Protein AF-A0A3D0XW89-F1 (afdb_monomer)

Foldseek 3Di:
DDDDDPDDDPPPPPPPPPPPPQLFAKEWEAEQNRIDIDTDRDDPDPVVVCVRSVHDDDPQKDWDWDADPSGHIYIYIYHDDDDDDDCPDPDD

Solvent-accessible surface area (backbone atoms only — not comparable to full-atom values): 6194 Å² total; per-residue (Å²): 142,79,86,83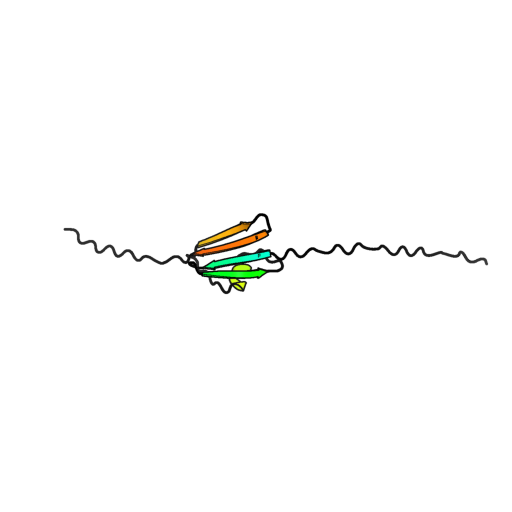,82,80,81,79,82,80,77,80,75,80,71,77,78,72,76,77,78,73,63,70,32,44,33,39,40,28,48,78,84,50,74,45,80,42,86,35,66,78,74,83,49,64,69,58,51,33,54,74,69,69,53,87,82,58,99,66,41,47,77,46,75,50,68,48,98,85,52,36,34,40,38,40,36,42,75,62,78,89,81,83,84,76,81,79,77,78,79,128

pLDDT: mean 70.3, std 13.57, range [45.12, 87.81]

Mean predicted aligned error: 15.05 Å

Nearest PDB structures (foldseek):
  4hvb-assembly1_A  TM=5.456E-01  e=1.872E-01  Homo sapiens
  4fa6-assembly1_A  TM=5.655E-01  e=2.801E-01  Homo sapiens
  1j8c-assembly1_A  TM=4.254E-01  e=2.943E+00  Homo sapiens
  7ub5-assembly1_A  TM=3.016E-01  e=2.943E+00  Severe acute respiratory syndrome coronavirus 2

Radius of gyration: 28.71 Å; Cα contacts (8 Å, |Δi|>4): 110; chains: 1; bounding box: 97×35×77 Å

Structure (mmCIF, N/CA/C/O backbone):
data_AF-A0A3D0XW89-F1
#
_entry.id   AF-A0A3D0XW89-F1
#
loop_
_atom_site.group_PDB
_atom_site.id
_atom_site.type_symbol
_atom_site.label_atom_id
_atom_site.label_alt_id
_atom_site.label_comp_id
_atom_site.label_asym_id
_atom_site.label_entity_id
_atom_site.label_seq_id
_atom_site.pdbx_PDB_ins_code
_atom_site.Cartn_x
_atom_site.Cartn_y
_atom_site.Cartn_z
_atom_site.occupancy
_atom_site.B_iso_or_equiv
_atom_site.auth_seq_id
_atom_site.auth_comp_id
_atom_site.auth_asym_id
_atom_site.auth_atom_id
_atom_site.pdbx_PDB_model_num
ATOM 1 N N . LYS A 1 1 ? 56.841 -24.297 -46.630 1.00 50.38 1 LYS A N 1
ATOM 2 C CA . LYS A 1 1 ? 56.328 -23.501 -45.488 1.00 50.38 1 LYS A CA 1
ATOM 3 C C . LYS A 1 1 ? 55.508 -22.363 -46.073 1.00 50.38 1 LYS A C 1
ATOM 5 O O . LYS A 1 1 ? 56.101 -21.406 -46.544 1.00 50.38 1 LYS A O 1
ATOM 10 N N . THR A 1 2 ? 54.186 -22.495 -46.096 1.00 49.75 2 THR A N 1
ATOM 11 C CA . THR A 1 2 ? 53.291 -21.450 -46.609 1.00 49.75 2 THR A CA 1
ATOM 12 C C . THR A 1 2 ? 52.140 -21.350 -45.622 1.00 49.75 2 THR A C 1
ATOM 14 O O . THR A 1 2 ? 51.475 -22.347 -45.352 1.00 49.75 2 THR A O 1
ATOM 17 N N . LEU A 1 3 ? 52.031 -20.193 -44.972 1.00 47.41 3 LEU A N 1
ATOM 18 C CA . LEU A 1 3 ? 51.119 -19.937 -43.863 1.00 47.41 3 LEU A CA 1
ATOM 19 C C . LEU A 1 3 ? 49.664 -19.958 -44.341 1.00 47.41 3 LEU A C 1
ATOM 21 O O . LEU A 1 3 ? 49.308 -19.251 -45.280 1.00 47.41 3 LEU A O 1
ATOM 25 N N . ILE A 1 4 ? 48.826 -20.743 -43.664 1.00 52.38 4 ILE A N 1
ATOM 26 C CA . ILE A 1 4 ? 47.370 -20.685 -43.801 1.00 52.38 4 ILE A CA 1
ATOM 27 C C . ILE A 1 4 ? 46.917 -19.414 -43.076 1.00 52.38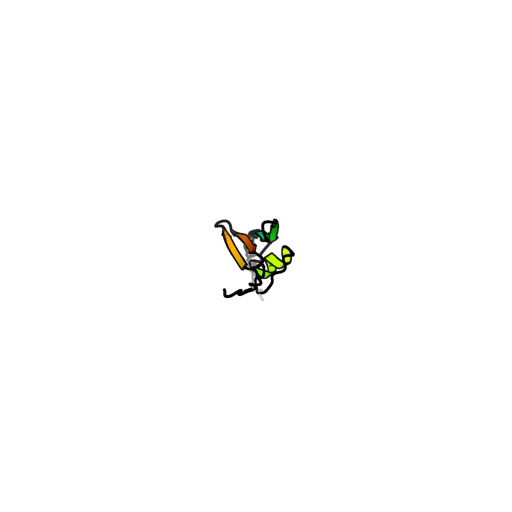 4 ILE A C 1
ATOM 29 O O . ILE A 1 4 ? 47.012 -19.326 -41.853 1.00 52.38 4 ILE A O 1
ATOM 33 N N . VAL A 1 5 ? 46.472 -18.409 -43.830 1.00 54.75 5 VAL A N 1
ATOM 34 C CA . VAL A 1 5 ? 45.851 -17.201 -43.274 1.00 54.75 5 VAL A CA 1
ATOM 35 C C . VAL A 1 5 ? 44.455 -17.577 -42.778 1.00 54.75 5 VAL A C 1
ATOM 37 O O . VAL A 1 5 ? 43.531 -17.773 -43.564 1.00 54.75 5 VAL A O 1
ATOM 40 N N . LEU A 1 6 ? 44.316 -17.704 -41.459 1.00 49.38 6 LEU A N 1
ATOM 41 C CA . LEU A 1 6 ? 43.031 -17.815 -40.775 1.00 49.38 6 LEU A CA 1
ATOM 42 C C . LEU A 1 6 ? 42.446 -16.401 -40.644 1.00 49.38 6 LEU A C 1
ATOM 44 O O . LEU A 1 6 ? 42.772 -15.661 -39.718 1.00 49.38 6 LEU A O 1
ATOM 48 N N . GLY A 1 7 ? 41.626 -15.999 -41.614 1.00 54.00 7 GLY A N 1
ATOM 49 C CA . GLY A 1 7 ? 40.851 -14.763 -41.534 1.00 54.00 7 GLY A CA 1
ATOM 50 C C . GLY A 1 7 ? 39.743 -14.913 -40.493 1.00 54.00 7 GLY A C 1
ATOM 51 O O . GLY A 1 7 ? 38.758 -15.608 -40.729 1.00 54.00 7 GLY A O 1
ATOM 52 N N . THR A 1 8 ? 39.905 -14.293 -39.328 1.00 60.72 8 THR A N 1
ATOM 53 C CA . THR A 1 8 ? 38.879 -14.246 -38.285 1.00 60.72 8 THR A CA 1
ATOM 54 C C . THR A 1 8 ? 37.769 -13.281 -38.696 1.00 60.72 8 THR A C 1
ATOM 56 O O . THR A 1 8 ? 37.962 -12.070 -38.773 1.00 60.72 8 THR A O 1
ATOM 59 N N . VAL A 1 9 ? 36.579 -13.816 -38.969 1.00 58.38 9 VAL A N 1
ATOM 60 C CA . VAL A 1 9 ? 35.383 -13.005 -39.214 1.00 58.38 9 VAL A CA 1
ATOM 61 C C . VAL A 1 9 ? 34.872 -12.501 -37.863 1.00 58.38 9 VAL A C 1
ATOM 63 O O . VAL A 1 9 ? 34.214 -13.230 -37.126 1.00 58.38 9 VAL A O 1
ATOM 66 N N . PHE A 1 10 ? 35.184 -11.253 -37.515 1.00 50.94 10 PHE A N 1
ATOM 67 C CA . PHE A 1 10 ? 34.537 -10.560 -36.400 1.00 50.94 10 PHE A CA 1
ATOM 68 C C . PHE A 1 10 ? 33.182 -10.020 -36.868 1.00 50.94 10 PHE A C 1
ATOM 70 O O . PHE A 1 10 ? 33.066 -8.889 -37.334 1.00 50.94 10 PHE A O 1
ATOM 77 N N . THR A 1 11 ? 32.133 -10.832 -36.752 1.00 52.78 11 THR A N 1
ATOM 78 C CA . THR A 1 11 ? 30.756 -10.331 -36.818 1.00 52.78 11 THR A CA 1
ATOM 79 C C . THR A 1 11 ? 30.448 -9.589 -35.522 1.00 52.78 11 THR A C 1
ATOM 81 O O . THR A 1 11 ? 30.131 -10.207 -34.505 1.00 52.78 11 THR A O 1
ATOM 84 N N . VAL A 1 12 ? 30.543 -8.260 -35.540 1.00 63.53 12 VAL A N 1
ATOM 85 C CA . VAL A 1 12 ? 29.960 -7.418 -34.490 1.00 63.53 12 VAL A CA 1
ATOM 86 C C . VAL A 1 12 ? 28.439 -7.502 -34.604 1.00 63.53 12 VAL A C 1
ATOM 88 O O . VAL A 1 12 ? 27.814 -6.842 -35.430 1.00 63.53 12 VAL A O 1
ATOM 91 N N . GLY A 1 13 ? 27.833 -8.379 -33.805 1.00 51.38 13 GLY A N 1
ATOM 92 C CA . GLY A 1 13 ? 26.388 -8.400 -33.636 1.00 51.38 13 GLY A CA 1
ATOM 93 C C . GLY A 1 13 ? 25.960 -7.089 -32.990 1.00 51.38 13 GLY A C 1
ATOM 94 O O . GLY A 1 13 ? 26.262 -6.849 -31.823 1.00 51.38 13 GLY A O 1
ATOM 95 N N . LEU A 1 14 ? 25.265 -6.235 -33.742 1.00 55.06 14 LEU A N 1
ATOM 96 C CA . LEU A 1 14 ? 24.507 -5.131 -33.166 1.00 55.06 14 LEU A CA 1
ATOM 97 C C . LEU A 1 14 ? 23.342 -5.756 -32.399 1.00 55.06 14 LEU A C 1
ATOM 99 O O . LEU A 1 14 ? 22.251 -5.939 -32.934 1.00 55.06 14 LEU A O 1
ATOM 103 N N . GLY A 1 15 ? 23.606 -6.158 -31.155 1.00 48.34 15 GLY A N 1
ATOM 104 C CA . GLY A 1 15 ? 22.556 -6.496 -30.213 1.00 48.34 15 GLY A CA 1
ATOM 105 C C . GLY A 1 15 ? 21.660 -5.276 -30.119 1.00 48.34 15 GLY A C 1
ATOM 106 O O . GLY A 1 15 ? 22.097 -4.222 -29.661 1.00 48.34 15 GLY A O 1
ATOM 107 N N . THR A 1 16 ? 20.437 -5.389 -30.629 1.00 55.62 16 THR A N 1
ATOM 108 C CA . THR A 1 16 ? 19.427 -4.355 -30.459 1.00 55.62 16 THR A CA 1
ATOM 109 C C . THR A 1 16 ? 19.314 -4.112 -28.965 1.00 55.62 16 THR A C 1
ATOM 111 O O . THR A 1 16 ? 18.836 -4.981 -28.232 1.00 55.62 16 THR A O 1
ATOM 114 N N . ALA A 1 17 ? 19.800 -2.961 -28.503 1.00 50.22 17 ALA A N 1
ATOM 115 C CA . ALA A 1 17 ? 19.485 -2.463 -27.182 1.00 50.22 17 ALA A CA 1
ATOM 116 C C . ALA A 1 17 ? 17.975 -2.223 -27.191 1.00 50.22 17 ALA A C 1
ATOM 118 O O . ALA A 1 17 ? 17.501 -1.175 -27.623 1.00 50.22 17 ALA A O 1
ATOM 119 N N . GLY A 1 18 ? 17.212 -3.256 -26.829 1.00 45.12 18 GLY A N 1
ATOM 120 C CA . GLY A 1 18 ? 15.788 -3.135 -26.605 1.00 45.12 18 GLY A CA 1
ATOM 121 C C . GLY A 1 18 ? 15.637 -2.101 -25.510 1.00 45.12 18 GLY A C 1
ATOM 122 O O . GLY A 1 18 ? 16.023 -2.345 -24.368 1.00 45.12 18 GLY A O 1
ATOM 123 N N . THR A 1 19 ? 15.157 -0.916 -25.868 1.00 49.62 19 THR A N 1
ATOM 124 C CA . THR A 1 19 ? 14.782 0.083 -24.881 1.00 49.62 19 THR A CA 1
ATOM 125 C C . THR A 1 19 ? 13.677 -0.549 -24.058 1.00 49.62 19 THR A C 1
ATOM 127 O O . THR A 1 19 ? 12.554 -0.714 -24.536 1.00 49.62 19 THR A O 1
ATOM 130 N N . VAL A 1 20 ? 14.013 -0.975 -22.841 1.00 47.41 20 VAL A N 1
ATOM 131 C CA . VAL A 1 20 ? 13.018 -1.376 -21.856 1.00 47.41 20 VAL A CA 1
ATOM 132 C C . VAL A 1 20 ? 12.227 -0.109 -21.584 1.00 47.41 20 VAL A C 1
ATOM 134 O O . VAL A 1 20 ? 12.700 0.792 -20.894 1.00 47.41 20 VAL A O 1
ATOM 137 N N . MET A 1 21 ? 11.064 0.012 -22.219 1.00 46.22 21 MET A N 1
ATOM 138 C CA . MET A 1 21 ? 10.133 1.090 -21.938 1.00 46.22 21 MET A CA 1
ATOM 139 C C . MET A 1 21 ? 9.694 0.889 -20.490 1.00 46.22 21 MET A C 1
ATOM 141 O O . MET A 1 21 ? 8.838 0.053 -20.204 1.00 46.22 21 MET A O 1
ATOM 145 N N . ALA A 1 22 ? 10.341 1.591 -19.560 1.00 47.09 22 ALA A N 1
ATOM 146 C CA . ALA A 1 22 ? 9.892 1.655 -18.183 1.00 47.09 22 ALA A CA 1
ATOM 147 C C . ALA A 1 22 ? 8.525 2.344 -18.207 1.00 47.09 22 ALA A C 1
ATOM 149 O O . ALA A 1 22 ? 8.426 3.559 -18.364 1.00 47.09 22 ALA A O 1
ATOM 150 N N . THR A 1 23 ? 7.458 1.551 -18.145 1.00 55.94 23 THR A N 1
ATOM 151 C CA . THR A 1 23 ? 6.112 2.083 -17.968 1.00 55.94 23 THR A CA 1
ATOM 152 C C . THR A 1 23 ? 6.040 2.661 -16.560 1.00 55.94 23 THR A C 1
ATOM 154 O O . THR A 1 23 ? 5.929 1.924 -15.585 1.00 55.94 23 THR A O 1
ATOM 157 N N . THR A 1 24 ? 6.158 3.982 -16.435 1.00 56.25 24 THR A N 1
ATOM 158 C CA . THR A 1 24 ? 5.953 4.666 -15.155 1.00 56.25 24 THR A CA 1
ATOM 159 C C . THR A 1 24 ? 4.492 4.480 -14.754 1.00 56.25 24 THR A C 1
ATOM 161 O O . THR A 1 24 ? 3.605 5.137 -15.299 1.00 56.25 24 THR A O 1
ATOM 164 N N . GLN A 1 25 ? 4.230 3.549 -13.837 1.00 64.38 25 GLN A N 1
ATOM 165 C CA . GLN A 1 25 ? 2.890 3.313 -13.309 1.00 64.38 25 GLN A CA 1
ATOM 166 C C . GLN A 1 25 ? 2.620 4.344 -12.214 1.00 64.38 25 GLN A C 1
ATOM 168 O O . GLN A 1 25 ? 3.289 4.394 -11.180 1.00 64.38 25 GLN A O 1
ATOM 173 N N . ASN A 1 26 ? 1.636 5.209 -12.446 1.00 70.06 26 ASN A N 1
ATOM 174 C CA . ASN A 1 26 ? 1.207 6.163 -11.434 1.00 70.06 26 ASN A CA 1
ATOM 175 C C . ASN A 1 26 ? 0.205 5.480 -10.506 1.00 70.06 26 ASN A C 1
ATOM 177 O O . ASN A 1 26 ? -0.770 4.889 -10.975 1.00 70.06 26 ASN A O 1
ATOM 181 N N . ALA A 1 27 ? 0.431 5.583 -9.197 1.00 74.81 27 ALA A N 1
ATOM 182 C CA . ALA A 1 27 ? -0.491 5.087 -8.189 1.00 74.81 27 ALA A CA 1
ATOM 183 C C . ALA A 1 27 ? -1.186 6.255 -7.475 1.00 74.81 27 ALA A C 1
ATOM 185 O O . ALA A 1 27 ? -0.545 7.215 -7.043 1.00 74.81 27 ALA A O 1
ATOM 186 N N . VAL A 1 28 ? -2.503 6.180 -7.315 1.00 81.31 28 VAL A N 1
ATOM 187 C CA . VAL A 1 28 ? -3.285 7.111 -6.495 1.00 81.31 28 VAL A CA 1
ATOM 188 C C . VAL A 1 28 ? -3.810 6.352 -5.289 1.00 81.31 28 VAL A C 1
ATOM 190 O O . VAL A 1 28 ? -4.574 5.402 -5.428 1.00 81.31 28 VAL A O 1
ATOM 193 N N . VAL A 1 29 ? -3.402 6.770 -4.094 1.00 81.38 29 VAL A N 1
ATOM 194 C CA . VAL A 1 29 ? -3.833 6.169 -2.832 1.00 81.38 29 VAL A CA 1
ATOM 195 C C . VAL A 1 29 ? -4.791 7.115 -2.128 1.00 81.38 29 VAL A C 1
ATOM 197 O O . VAL A 1 29 ? -4.418 8.238 -1.811 1.00 81.38 29 VAL A O 1
ATOM 200 N N . THR A 1 30 ? -6.010 6.672 -1.849 1.00 83.06 30 THR A N 1
ATOM 201 C CA . THR A 1 30 ? -7.007 7.438 -1.093 1.00 83.06 30 THR A CA 1
ATOM 202 C C . THR A 1 30 ? -7.230 6.782 0.258 1.00 83.06 30 THR A C 1
ATOM 204 O O . THR A 1 30 ? -7.662 5.638 0.289 1.00 83.06 30 THR A O 1
ATOM 207 N N . LYS A 1 31 ? -6.967 7.478 1.368 1.00 82.69 31 LYS A N 1
ATOM 208 C CA . LYS A 1 31 ? -7.282 7.005 2.725 1.00 82.69 31 LYS A CA 1
ATOM 209 C C . LYS A 1 31 ? -8.374 7.865 3.343 1.00 82.69 31 LYS A C 1
ATOM 211 O O . LYS A 1 31 ? -8.160 9.060 3.511 1.00 82.69 31 LYS A O 1
ATOM 216 N N . ASP A 1 32 ? -9.514 7.274 3.692 1.00 79.75 32 ASP A N 1
ATOM 217 C CA . ASP A 1 32 ? -10.622 7.966 4.376 1.00 79.75 32 ASP A CA 1
ATOM 218 C C . ASP A 1 32 ? -11.019 9.303 3.702 1.00 79.75 32 ASP A C 1
ATOM 220 O O . ASP A 1 32 ? -11.331 10.293 4.359 1.00 79.75 32 ASP A O 1
ATOM 224 N N . GLY A 1 33 ? -10.964 9.346 2.364 1.00 75.50 33 GLY A N 1
ATOM 225 C CA . GLY A 1 33 ? -11.252 10.537 1.550 1.00 75.50 33 GLY A CA 1
ATOM 226 C C . GLY A 1 33 ? -10.050 11.443 1.242 1.00 75.50 33 GLY A C 1
ATOM 227 O O . GLY A 1 33 ? -10.163 12.321 0.392 1.00 75.50 33 GLY A O 1
ATOM 228 N N . GLN A 1 34 ? -8.886 11.218 1.856 1.00 76.44 34 GLN A N 1
ATOM 229 C CA . GLN A 1 34 ? -7.643 11.946 1.575 1.00 76.44 34 GLN A CA 1
ATOM 230 C C . GLN A 1 34 ? -6.850 11.248 0.464 1.00 76.44 34 GLN A C 1
ATOM 232 O O . GLN A 1 34 ? -6.316 10.157 0.672 1.00 76.44 34 GLN A O 1
ATOM 237 N N . ALA A 1 35 ? -6.759 11.869 -0.713 1.00 83.31 35 ALA A N 1
ATOM 238 C CA . ALA A 1 35 ? -6.026 11.328 -1.857 1.00 83.31 35 ALA A CA 1
ATOM 239 C C . ALA A 1 35 ? -4.556 11.776 -1.873 1.00 83.31 35 ALA A C 1
ATOM 241 O O . ALA A 1 35 ? -4.238 12.952 -1.699 1.00 83.31 35 ALA A O 1
ATOM 242 N N . LYS A 1 36 ? -3.652 10.838 -2.154 1.00 81.69 36 LYS A N 1
ATOM 243 C CA . LYS A 1 36 ? -2.215 11.055 -2.311 1.00 81.69 36 LYS A CA 1
ATOM 244 C C . LYS A 1 36 ? -1.715 10.335 -3.557 1.00 81.69 36 LYS A C 1
ATOM 246 O O . LYS A 1 36 ? -1.895 9.129 -3.709 1.00 81.69 36 LYS A O 1
ATOM 251 N N . LYS A 1 37 ? -1.069 11.082 -4.452 1.00 81.94 37 LYS A N 1
ATOM 252 C CA . LYS A 1 37 ? -0.432 10.531 -5.653 1.00 81.94 37 LYS A CA 1
ATOM 253 C C . LYS A 1 37 ? 0.974 10.043 -5.325 1.00 81.94 37 LYS A C 1
ATOM 255 O O . LYS A 1 37 ? 1.705 10.708 -4.590 1.00 81.94 37 LYS A O 1
ATOM 260 N N . VAL A 1 38 ? 1.339 8.899 -5.882 1.00 80.00 38 VAL A N 1
ATOM 261 C CA . VAL A 1 38 ? 2.625 8.238 -5.685 1.00 80.00 38 VAL A CA 1
ATOM 262 C C . VAL A 1 38 ? 3.153 7.816 -7.051 1.00 80.00 38 VAL A C 1
ATOM 264 O O . VAL A 1 38 ? 2.461 7.148 -7.817 1.00 80.00 38 VAL A O 1
ATOM 267 N N . TYR A 1 39 ? 4.376 8.227 -7.368 1.00 74.19 39 TYR A N 1
ATOM 268 C CA . TYR A 1 39 ? 5.043 7.860 -8.615 1.00 74.19 39 TYR A CA 1
ATOM 269 C C . TYR A 1 39 ? 5.861 6.598 -8.372 1.00 74.19 39 TYR A C 1
ATOM 271 O O . TYR A 1 39 ? 6.730 6.597 -7.498 1.00 74.19 39 TYR A O 1
ATOM 279 N N . MET A 1 40 ? 5.575 5.523 -9.106 1.00 69.44 40 MET A N 1
ATOM 280 C CA . MET A 1 40 ? 6.256 4.243 -8.924 1.00 69.44 40 MET A CA 1
ATOM 281 C C . MET A 1 40 ? 6.786 3.745 -10.269 1.00 69.44 40 MET A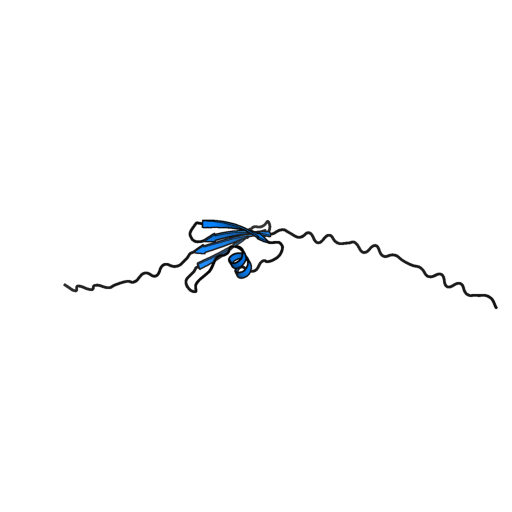 C 1
ATOM 283 O O . MET A 1 40 ? 6.102 3.785 -11.287 1.00 69.44 40 MET A O 1
ATOM 287 N N . LEU A 1 41 ? 8.051 3.320 -10.287 1.00 57.03 41 LEU A N 1
ATOM 288 C CA . LEU A 1 41 ? 8.713 2.907 -11.526 1.00 57.03 41 LEU A CA 1
ATOM 289 C C . LEU A 1 41 ? 8.326 1.491 -11.964 1.00 57.03 41 LEU A C 1
ATOM 291 O O . LEU A 1 41 ? 8.272 1.227 -13.161 1.00 57.03 41 LEU A O 1
ATOM 295 N N . THR A 1 42 ? 8.071 0.579 -11.020 1.00 62.19 42 THR A N 1
ATOM 296 C CA . THR A 1 42 ? 7.911 -0.847 -11.368 1.00 62.19 42 THR A CA 1
ATOM 297 C C . THR A 1 42 ? 7.120 -1.673 -10.358 1.00 62.19 42 THR A C 1
ATOM 299 O O . THR A 1 42 ? 6.783 -2.820 -10.642 1.00 62.19 42 THR A O 1
ATOM 302 N N . ASP A 1 43 ? 6.850 -1.140 -9.167 1.00 66.25 43 ASP A N 1
ATOM 303 C CA . ASP A 1 43 ? 6.305 -1.941 -8.078 1.00 66.25 43 ASP A CA 1
ATOM 304 C C . ASP A 1 43 ? 4.775 -1.928 -8.091 1.00 66.25 43 ASP A C 1
ATOM 306 O O . ASP A 1 43 ? 4.135 -0.901 -7.863 1.00 66.25 43 ASP A O 1
ATOM 310 N N . ASN A 1 44 ? 4.204 -3.091 -8.400 1.00 69.81 44 ASN A N 1
ATOM 311 C CA . ASN A 1 44 ? 2.767 -3.311 -8.479 1.00 69.81 44 ASN A CA 1
ATOM 312 C C . ASN A 1 44 ? 2.191 -3.816 -7.143 1.00 69.81 44 ASN A C 1
ATOM 314 O O . ASN A 1 44 ? 0.978 -4.004 -7.042 1.00 69.81 44 ASN A O 1
ATOM 318 N N . ASP A 1 45 ? 3.017 -4.059 -6.121 1.00 83.94 45 ASP A N 1
ATOM 319 C CA . ASP A 1 45 ? 2.565 -4.601 -4.843 1.00 83.94 45 ASP A CA 1
ATOM 320 C C . ASP A 1 45 ? 1.795 -3.545 -4.029 1.00 83.94 45 ASP A C 1
ATOM 322 O O . ASP A 1 45 ? 2.275 -2.440 -3.764 1.00 83.94 45 ASP A O 1
ATOM 326 N N . THR A 1 46 ? 0.570 -3.886 -3.615 1.00 82.12 46 THR A N 1
ATOM 327 C CA . THR A 1 46 ? -0.307 -2.988 -2.846 1.00 82.12 46 THR A CA 1
ATOM 328 C C . THR A 1 46 ? 0.338 -2.533 -1.537 1.00 82.12 46 THR A C 1
ATOM 330 O O . THR A 1 46 ? 0.207 -1.364 -1.180 1.00 82.12 46 THR A O 1
ATOM 333 N N . ASN A 1 47 ? 1.060 -3.404 -0.827 1.00 84.75 47 ASN A N 1
ATOM 334 C CA . ASN A 1 47 ? 1.728 -3.028 0.420 1.00 84.75 47 ASN A CA 1
ATOM 335 C C . ASN A 1 47 ? 2.859 -2.035 0.171 1.00 84.75 47 ASN A C 1
ATOM 337 O O . ASN A 1 47 ? 3.016 -1.093 0.949 1.00 84.75 47 ASN A O 1
ATOM 341 N N . ASN A 1 48 ? 3.622 -2.200 -0.909 1.00 83.50 48 ASN A N 1
ATOM 342 C CA . ASN A 1 48 ? 4.685 -1.254 -1.238 1.00 83.50 48 ASN A CA 1
ATOM 343 C C . ASN A 1 48 ? 4.114 0.095 -1.684 1.00 83.50 48 ASN A C 1
ATOM 345 O O . ASN A 1 48 ? 4.620 1.136 -1.254 1.00 83.50 48 ASN A O 1
ATOM 349 N N . ILE A 1 49 ? 3.012 0.102 -2.439 1.00 83.50 49 ILE A N 1
ATOM 350 C CA . ILE A 1 49 ? 2.269 1.324 -2.787 1.00 83.50 49 ILE A CA 1
ATOM 351 C C . ILE A 1 49 ? 1.800 2.057 -1.522 1.00 83.50 49 ILE A C 1
ATOM 353 O O . ILE A 1 49 ? 2.066 3.250 -1.358 1.00 83.50 49 ILE A O 1
ATOM 357 N N . LEU A 1 50 ? 1.162 1.347 -0.588 1.00 86.31 50 LEU A N 1
ATOM 358 C CA . LEU A 1 50 ? 0.682 1.915 0.676 1.00 86.31 50 LEU A CA 1
ATOM 359 C C . LEU A 1 50 ? 1.830 2.428 1.552 1.00 86.31 50 LEU A C 1
ATOM 361 O O . LEU A 1 50 ? 1.755 3.537 2.086 1.00 86.31 50 LEU A O 1
ATOM 365 N N . LYS A 1 51 ? 2.925 1.670 1.647 1.00 85.50 51 LYS A N 1
ATOM 366 C CA . LYS A 1 51 ? 4.130 2.066 2.385 1.00 85.50 51 LYS A CA 1
ATOM 367 C C . LYS A 1 51 ? 4.755 3.331 1.799 1.00 85.50 51 LYS A C 1
ATOM 369 O O . LYS A 1 51 ? 5.097 4.239 2.553 1.00 85.50 51 LYS A O 1
ATOM 374 N N . THR A 1 52 ? 4.839 3.424 0.474 1.00 83.62 52 THR A N 1
ATOM 375 C CA . THR A 1 52 ? 5.373 4.600 -0.235 1.00 83.62 52 THR A CA 1
ATOM 376 C C . THR A 1 52 ? 4.446 5.808 -0.072 1.00 83.62 52 THR A C 1
ATOM 378 O O . THR A 1 52 ? 4.902 6.936 0.116 1.00 83.62 52 THR A O 1
ATOM 381 N N . ALA A 1 53 ? 3.130 5.580 -0.027 1.00 82.62 53 ALA A N 1
ATOM 382 C CA . ALA A 1 53 ? 2.149 6.601 0.329 1.00 82.62 53 ALA A CA 1
ATOM 383 C C . ALA A 1 53 ? 2.223 7.031 1.810 1.00 82.62 53 ALA A C 1
ATOM 385 O O . ALA A 1 53 ? 1.680 8.080 2.165 1.00 82.62 53 ALA A O 1
ATOM 386 N N . GLY A 1 54 ? 2.915 6.283 2.676 1.00 84.12 54 GLY A N 1
ATOM 387 C CA . GLY A 1 54 ? 2.944 6.511 4.124 1.00 84.12 54 GLY A CA 1
ATOM 388 C C . GLY A 1 54 ? 1.649 6.089 4.826 1.00 84.12 54 GLY A C 1
ATOM 389 O O . GLY A 1 54 ? 1.357 6.553 5.928 1.00 84.12 54 GLY A O 1
ATOM 390 N N . VAL A 1 55 ? 0.855 5.228 4.189 1.00 85.31 55 VAL A N 1
ATOM 391 C CA . VAL A 1 55 ? -0.409 4.725 4.721 1.00 85.31 55 VAL A CA 1
ATOM 392 C C . VAL A 1 55 ? -0.151 3.479 5.562 1.00 85.31 55 VAL A C 1
ATOM 394 O O . VAL A 1 55 ? 0.333 2.464 5.071 1.00 85.31 55 VAL A O 1
ATOM 397 N N . LYS A 1 56 ? -0.514 3.555 6.845 1.00 83.75 56 LYS A N 1
ATOM 398 C CA . LYS A 1 56 ? -0.605 2.392 7.735 1.00 83.75 56 LYS A CA 1
ATOM 399 C C . LYS A 1 56 ? -2.019 1.818 7.683 1.00 83.75 56 LYS A C 1
ATOM 401 O O . LYS A 1 56 ? -2.981 2.590 7.774 1.00 83.75 56 LYS A O 1
ATOM 406 N N . THR A 1 57 ? -2.109 0.496 7.578 1.00 82.75 57 THR A N 1
ATOM 407 C CA . THR A 1 57 ? -3.356 -0.277 7.576 1.00 82.75 57 THR A CA 1
ATOM 408 C C . THR A 1 57 ? -3.437 -1.177 8.806 1.00 82.75 57 THR A C 1
ATOM 410 O O . THR A 1 57 ? -2.422 -1.702 9.270 1.00 82.75 57 THR A O 1
ATOM 413 N N . SER A 1 58 ? -4.642 -1.365 9.330 1.00 84.06 58 SER A N 1
ATOM 414 C CA . SER A 1 58 ? -4.969 -2.273 10.432 1.00 84.06 58 SER A CA 1
ATOM 415 C C . SER A 1 58 ? -5.805 -3.461 9.941 1.00 84.06 58 SER A C 1
ATOM 417 O O . SER A 1 58 ? -6.348 -3.440 8.841 1.00 84.06 58 SER A O 1
ATOM 419 N N . ARG A 1 59 ? -5.950 -4.503 10.770 1.00 79.31 59 ARG A N 1
ATOM 420 C CA . ARG A 1 59 ? -6.694 -5.739 10.440 1.00 79.31 59 ARG A CA 1
ATOM 421 C C . ARG A 1 59 ? -8.184 -5.500 10.128 1.00 79.31 59 ARG A C 1
ATOM 423 O O . ARG A 1 59 ? -8.816 -6.370 9.542 1.00 79.31 59 ARG A O 1
ATOM 430 N N . GLY A 1 60 ? -8.736 -4.353 10.524 1.00 79.75 60 GLY A N 1
ATOM 431 C CA . GLY A 1 60 ? -10.114 -3.953 10.224 1.00 79.75 60 GLY A CA 1
ATOM 432 C C . GLY A 1 60 ? -10.267 -3.058 8.994 1.00 79.75 60 GLY A C 1
ATOM 433 O O . GLY A 1 60 ? -11.395 -2.777 8.605 1.00 79.75 60 GLY A O 1
ATOM 434 N N . ASP A 1 61 ? -9.173 -2.599 8.387 1.00 83.88 61 ASP A N 1
ATOM 435 C CA . ASP A 1 61 ? -9.249 -1.641 7.288 1.00 83.88 61 ASP A CA 1
ATOM 436 C C . ASP A 1 61 ? -9.610 -2.353 5.984 1.00 83.88 61 ASP A C 1
ATOM 438 O O . ASP A 1 61 ? -9.0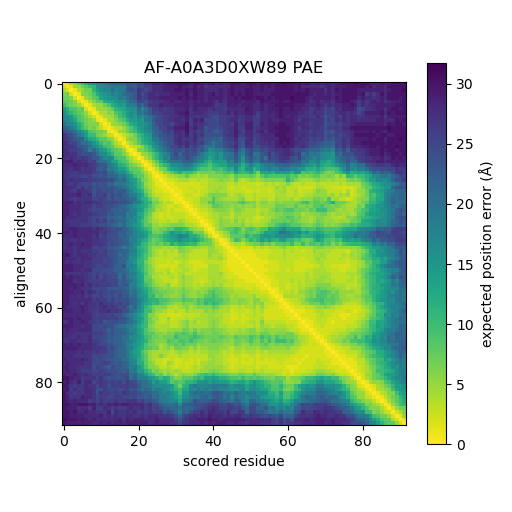62 -3.404 5.644 1.00 83.88 61 ASP A O 1
ATOM 442 N N . MET A 1 62 ? -10.521 -1.755 5.224 1.00 83.44 62 MET A N 1
ATOM 443 C CA . MET A 1 62 ? -10.880 -2.233 3.897 1.00 83.44 62 MET A CA 1
ATOM 444 C C . MET A 1 62 ? -9.943 -1.604 2.870 1.00 83.44 62 MET A C 1
ATOM 446 O O . MET A 1 62 ? -9.861 -0.381 2.774 1.00 83.44 62 MET A O 1
ATOM 450 N N . ILE A 1 63 ? -9.258 -2.439 2.090 1.00 87.81 63 ILE A N 1
ATOM 451 C CA . ILE A 1 63 ? -8.370 -2.008 1.007 1.00 87.81 63 ILE A CA 1
ATOM 452 C C . ILE A 1 63 ? -8.999 -2.447 -0.311 1.00 87.81 63 ILE A C 1
ATOM 454 O O . ILE A 1 63 ? -9.126 -3.641 -0.578 1.00 87.81 63 ILE A O 1
ATOM 458 N N . LEU A 1 64 ? -9.387 -1.483 -1.137 1.00 85.81 64 LEU A N 1
ATOM 459 C CA . LEU A 1 64 ? -9.920 -1.708 -2.470 1.00 85.81 64 LEU A CA 1
ATOM 460 C C . LEU A 1 64 ? -8.886 -1.269 -3.499 1.00 85.81 64 LEU A C 1
ATOM 462 O O . LEU A 1 64 ? -8.393 -0.145 -3.453 1.00 85.81 64 LEU A O 1
ATOM 466 N N . ARG A 1 65 ? -8.560 -2.153 -4.436 1.00 86.56 65 ARG A N 1
ATOM 467 C CA . ARG A 1 65 ? -7.585 -1.886 -5.487 1.00 86.56 65 ARG A CA 1
ATOM 468 C C . ARG A 1 65 ? -8.242 -1.996 -6.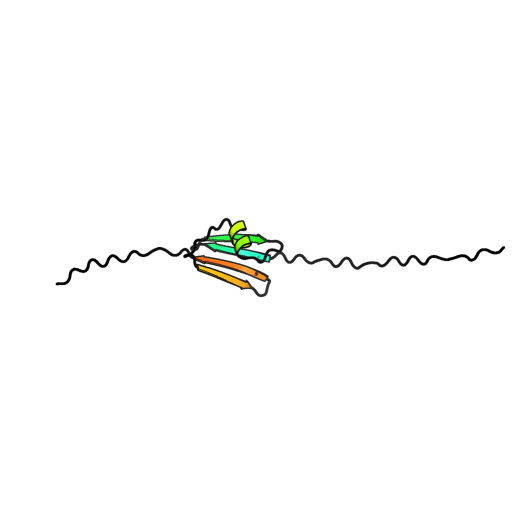851 1.00 86.56 65 ARG A C 1
ATOM 470 O O . ARG A 1 65 ? -8.940 -2.972 -7.115 1.00 86.56 65 ARG A O 1
ATOM 477 N N . SER A 1 66 ? -7.937 -1.052 -7.730 1.00 84.44 66 SER A N 1
ATOM 478 C CA . SER A 1 66 ? -8.244 -1.150 -9.152 1.00 84.44 66 SER A CA 1
ATOM 479 C C . SER A 1 66 ? -7.048 -0.719 -9.998 1.00 84.44 66 SER A C 1
ATOM 481 O O . SER A 1 66 ? -6.170 0.010 -9.534 1.00 84.44 66 SER A O 1
ATOM 483 N N . THR A 1 67 ? -6.998 -1.214 -11.230 1.00 82.75 67 THR A N 1
ATOM 484 C CA . THR A 1 67 ? -5.978 -0.842 -12.209 1.00 82.75 6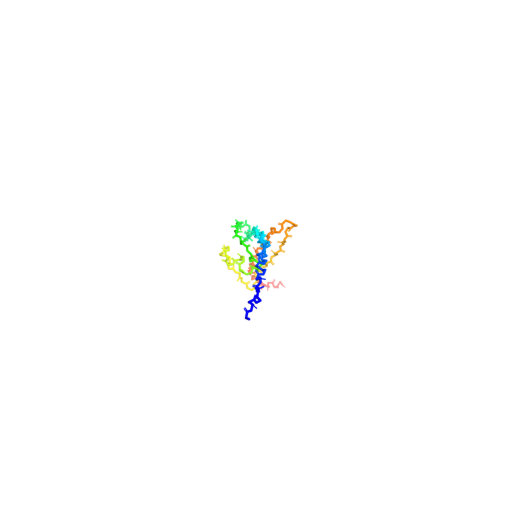7 THR A CA 1
ATOM 485 C C . THR A 1 67 ? -6.691 -0.400 -13.480 1.00 82.75 67 THR A C 1
ATOM 487 O O . THR A 1 67 ? -7.567 -1.112 -13.972 1.00 82.75 67 THR A O 1
ATOM 490 N N . SER A 1 68 ? -6.341 0.774 -14.002 1.00 79.69 68 SER A N 1
ATOM 491 C CA . SER A 1 68 ? -6.886 1.293 -15.255 1.00 79.69 68 SER A CA 1
ATOM 492 C C . SER A 1 68 ? -6.274 0.571 -16.460 1.00 79.69 68 SER A C 1
ATOM 494 O O . SER A 1 68 ? -5.197 -0.020 -16.372 1.00 79.69 68 SER A O 1
ATOM 496 N N . SER A 1 69 ? -6.925 0.650 -17.623 1.00 73.94 69 SER A N 1
ATOM 497 C CA . SER A 1 69 ? -6.413 0.057 -18.871 1.00 73.94 69 SER A CA 1
ATOM 498 C C . SER A 1 69 ? -5.080 0.659 -19.336 1.00 73.94 69 SER A C 1
ATOM 500 O O . SER A 1 69 ? -4.354 0.031 -20.099 1.00 73.94 69 SER A O 1
ATOM 502 N N . GLN A 1 70 ? -4.736 1.854 -18.851 1.00 75.25 70 GLN A N 1
ATOM 503 C CA . GLN A 1 70 ? -3.459 2.537 -19.073 1.00 75.25 70 GLN A CA 1
ATOM 504 C C . GLN A 1 70 ? -2.384 2.160 -18.037 1.00 75.25 70 GLN A C 1
ATOM 506 O O . GLN A 1 70 ? -1.301 2.738 -18.051 1.00 75.25 70 GLN A O 1
ATOM 511 N N . GLY A 1 71 ? -2.673 1.231 -17.118 1.00 71.94 71 GLY A N 1
ATOM 512 C CA . GLY A 1 71 ? -1.732 0.788 -16.086 1.00 71.94 71 GLY A CA 1
ATOM 513 C C . GLY A 1 71 ? -1.631 1.714 -14.871 1.00 71.94 71 GLY A C 1
ATOM 514 O O . GLY A 1 71 ? -0.720 1.549 -14.064 1.00 71.94 71 GLY A O 1
ATOM 515 N N . ASN A 1 72 ? -2.544 2.680 -14.710 1.00 79.81 72 ASN A N 1
ATOM 516 C CA . ASN A 1 72 ? -2.604 3.477 -13.484 1.00 79.81 72 ASN A CA 1
ATOM 517 C C . ASN A 1 72 ? -3.254 2.656 -12.372 1.00 79.81 72 ASN A C 1
ATOM 519 O O . ASN A 1 72 ? -4.250 1.972 -12.607 1.00 79.81 72 ASN A O 1
ATOM 523 N N . ILE A 1 73 ? -2.716 2.735 -11.163 1.00 82.56 73 ILE A N 1
ATOM 524 C CA . ILE A 1 73 ? -3.209 1.968 -10.020 1.00 82.56 73 ILE A CA 1
ATOM 525 C C . ILE A 1 73 ? -3.974 2.907 -9.093 1.00 82.56 73 ILE A C 1
ATOM 527 O O . ILE A 1 73 ? -3.457 3.942 -8.684 1.00 82.56 73 ILE A O 1
ATOM 531 N N . GLU A 1 74 ? -5.183 2.532 -8.701 1.00 84.75 74 GLU A N 1
ATOM 532 C CA . GLU A 1 74 ? -5.950 3.238 -7.679 1.00 84.75 74 GLU A CA 1
ATOM 533 C C . GLU A 1 74 ? -6.140 2.329 -6.466 1.00 84.75 74 GLU A C 1
ATOM 535 O O . GLU A 1 74 ? -6.647 1.211 -6.577 1.00 84.75 74 GLU A O 1
ATOM 540 N N . VAL A 1 75 ? -5.727 2.809 -5.293 1.00 86.00 75 VAL A N 1
ATOM 541 C CA . VAL A 1 75 ? -5.870 2.097 -4.020 1.00 86.00 75 VAL A CA 1
ATOM 542 C C . VAL A 1 75 ? -6.704 2.948 -3.073 1.00 86.00 75 VAL A C 1
ATOM 544 O O . VAL A 1 75 ? -6.297 4.039 -2.687 1.00 86.00 75 VAL A O 1
ATOM 547 N N . ASN A 1 76 ? -7.868 2.456 -2.672 1.00 85.44 76 ASN A N 1
ATOM 548 C CA . ASN A 1 76 ? -8.730 3.087 -1.684 1.00 85.44 76 ASN A CA 1
ATOM 549 C C . ASN A 1 76 ? -8.637 2.321 -0.361 1.00 85.44 76 ASN A C 1
ATOM 551 O O . ASN A 1 76 ? -8.829 1.110 -0.325 1.00 85.44 76 ASN A O 1
ATOM 555 N N . VAL A 1 77 ? -8.327 3.021 0.721 1.00 85.81 77 VAL A N 1
ATOM 556 C CA . VAL A 1 77 ? -8.248 2.488 2.077 1.00 85.81 77 VAL A CA 1
ATOM 557 C C . VAL A 1 77 ? -9.327 3.157 2.910 1.00 85.81 77 VAL A C 1
ATOM 559 O O . VAL A 1 77 ? -9.360 4.385 3.029 1.00 85.81 77 VAL A O 1
ATOM 562 N N . ARG A 1 78 ? -10.186 2.343 3.518 1.00 83.69 78 ARG A N 1
ATOM 563 C CA . ARG A 1 78 ? -11.242 2.799 4.416 1.00 83.69 78 ARG A CA 1
ATOM 5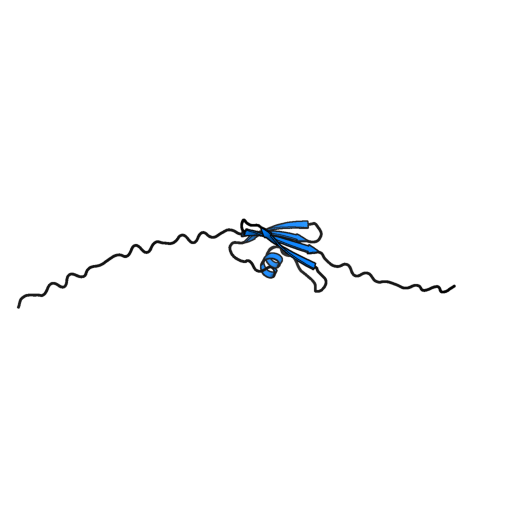64 C C . ARG A 1 78 ? -11.042 2.181 5.790 1.00 83.69 78 ARG A C 1
ATOM 566 O O . ARG A 1 78 ? -11.120 0.962 5.944 1.00 83.69 78 ARG A O 1
ATOM 573 N N . THR A 1 79 ? -10.776 3.028 6.773 1.00 79.88 79 THR A N 1
ATOM 574 C CA . THR A 1 79 ? -10.572 2.619 8.161 1.00 79.88 79 THR A CA 1
ATOM 575 C C . THR A 1 79 ? -11.914 2.204 8.762 1.00 79.88 79 THR A C 1
ATOM 577 O O . THR A 1 79 ? -12.893 2.953 8.696 1.00 79.88 79 THR A O 1
ATOM 580 N N . ALA A 1 80 ? -11.988 1.005 9.343 1.00 73.19 80 ALA A N 1
ATOM 581 C CA . ALA A 1 80 ? -13.184 0.598 10.074 1.00 73.19 80 ALA A CA 1
ATOM 582 C C . ALA A 1 80 ? -13.226 1.293 11.439 1.00 73.19 80 ALA A C 1
ATOM 584 O O . ALA A 1 80 ? -12.277 1.220 12.219 1.00 73.19 80 ALA A O 1
ATOM 585 N N . TYR A 1 81 ? -14.352 1.932 11.751 1.00 65.81 81 TYR A N 1
ATOM 586 C CA . TYR A 1 81 ? -14.604 2.472 13.082 1.00 65.81 81 TYR A CA 1
ATOM 587 C C . TYR A 1 81 ? -15.278 1.401 13.949 1.00 65.81 81 TYR A C 1
ATOM 589 O O . TYR A 1 81 ? -16.324 0.879 13.553 1.00 65.81 81 TYR A O 1
ATOM 597 N N . PRO A 1 82 ? -14.721 1.056 15.123 1.00 57.59 82 PRO A N 1
ATOM 598 C CA . PRO A 1 82 ? -15.379 0.134 16.035 1.00 57.59 82 PRO A CA 1
ATOM 599 C C . PRO A 1 82 ? -16.656 0.779 16.585 1.00 57.59 82 PRO A C 1
ATOM 601 O O . PRO A 1 82 ? -16.612 1.847 17.194 1.00 57.59 82 PRO A O 1
ATOM 604 N N . VAL A 1 83 ? -17.796 0.114 16.396 1.00 61.69 83 VAL A N 1
ATOM 605 C CA . VAL A 1 83 ? -19.057 0.478 17.051 1.00 61.69 83 VAL A CA 1
ATOM 606 C C . VAL A 1 83 ? -19.249 -0.403 18.280 1.00 61.69 83 VAL A C 1
ATOM 608 O O . VAL A 1 83 ? -19.337 -1.625 18.184 1.00 61.69 83 VAL A O 1
ATOM 611 N N . VAL A 1 84 ? -19.287 0.216 19.460 1.00 63.66 84 VAL A N 1
ATOM 612 C CA . VAL A 1 84 ? -19.618 -0.477 20.710 1.00 63.66 84 VAL A CA 1
ATOM 613 C C . VAL A 1 84 ? -21.124 -0.374 20.907 1.00 63.66 84 VAL A C 1
ATOM 615 O O . VAL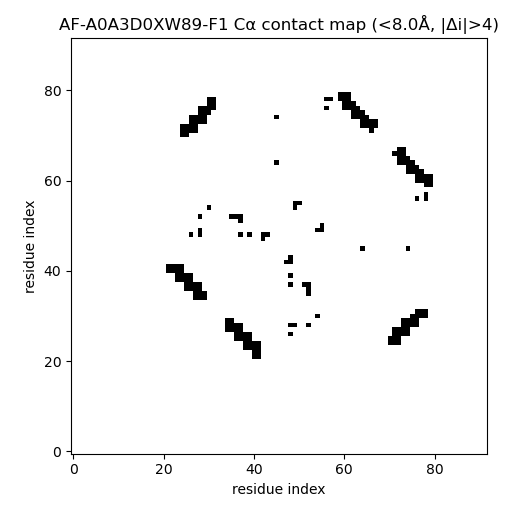 A 1 84 ? -21.635 0.675 21.294 1.00 63.66 84 VAL A O 1
ATOM 618 N N . VAL A 1 85 ? -21.844 -1.461 20.634 1.00 69.44 85 VAL A N 1
ATOM 619 C CA . VAL A 1 85 ? -23.281 -1.541 20.913 1.00 69.44 85 VAL A CA 1
ATOM 620 C C . VAL A 1 85 ? -23.458 -1.819 22.405 1.00 69.44 85 VAL A C 1
ATOM 622 O O . VAL A 1 85 ? -23.273 -2.944 22.864 1.00 69.44 85 VAL A O 1
ATOM 625 N N . LYS A 1 86 ? -23.794 -0.786 23.182 1.00 65.31 86 LYS A N 1
ATOM 626 C CA . LYS A 1 86 ? -24.289 -0.962 24.552 1.00 65.31 86 LYS A CA 1
ATOM 627 C C . LYS A 1 86 ? -25.787 -1.232 24.466 1.00 65.31 86 LYS A C 1
ATOM 629 O O . LYS A 1 86 ? -26.558 -0.313 24.229 1.00 65.31 86 LYS A O 1
ATOM 634 N N . ALA A 1 87 ? -26.187 -2.490 24.620 1.00 65.62 87 ALA A N 1
ATOM 635 C CA . ALA A 1 87 ? -27.584 -2.826 24.856 1.00 65.62 87 ALA A CA 1
ATOM 636 C C . ALA A 1 87 ? -27.925 -2.407 26.295 1.00 65.62 87 ALA A C 1
ATOM 638 O O . ALA A 1 87 ? -27.631 -3.135 27.240 1.00 65.62 87 ALA A O 1
ATOM 639 N N . ASP A 1 88 ? -28.507 -1.225 26.479 1.00 65.38 88 ASP A N 1
ATOM 640 C CA . ASP A 1 88 ? -28.935 -0.685 27.778 1.00 65.38 88 ASP A CA 1
ATOM 641 C C . ASP A 1 88 ? -30.285 -1.259 28.232 1.00 65.38 88 ASP A C 1
ATOM 643 O O . ASP A 1 88 ? -31.047 -0.576 28.908 1.00 65.38 88 ASP A O 1
ATOM 647 N N . GLY A 1 89 ? -30.561 -2.516 27.855 1.00 63.94 89 GLY A N 1
ATOM 648 C CA . GLY A 1 89 ? -31.855 -3.189 27.913 1.00 63.94 89 GLY A CA 1
ATOM 649 C C . GLY A 1 89 ? -32.679 -2.865 29.156 1.00 63.94 89 GLY A C 1
ATOM 650 O O . GLY A 1 89 ? -32.679 -3.618 30.127 1.00 63.94 89 GLY A O 1
ATOM 651 N N . THR A 1 90 ? -33.451 -1.786 29.080 1.00 60.78 90 THR A N 1
ATOM 652 C CA . THR A 1 90 ? -34.519 -1.463 30.016 1.00 60.78 90 THR A CA 1
ATOM 653 C C . THR A 1 90 ? -35.749 -2.200 29.519 1.00 60.78 90 THR A C 1
ATOM 655 O O . THR A 1 90 ? -36.563 -1.698 28.745 1.00 60.78 90 THR A O 1
ATOM 658 N N . LYS A 1 91 ? -35.840 -3.472 29.915 1.00 60.81 91 LYS A N 1
ATOM 659 C CA . LYS A 1 91 ? -37.091 -4.218 29.807 1.00 60.81 91 LYS A CA 1
ATOM 660 C C . LYS A 1 91 ? -38.107 -3.522 30.719 1.00 60.81 91 LYS A C 1
ATOM 662 O O . LYS A 1 91 ? -37.866 -3.417 31.919 1.00 60.81 91 LYS A O 1
ATOM 667 N N . LYS A 1 92 ? -39.161 -2.980 30.108 1.00 47.88 92 LYS A N 1
ATOM 668 C CA . LYS A 1 92 ? -40.382 -2.543 30.794 1.00 47.88 92 LYS A CA 1
ATOM 669 C C . LYS A 1 92 ? -41.117 -3.733 31.394 1.00 47.88 92 LYS A C 1
ATOM 671 O O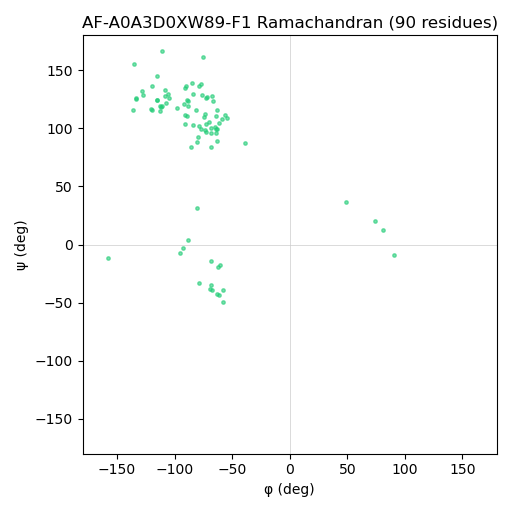 . LYS A 1 92 ? -40.983 -4.839 30.821 1.00 47.88 92 LYS A O 1
#

Secondary structure (DSSP, 8-state):
------------------------EEEEEEETTEEEEEEESS---HHHHHHHHT----TT-EEEEEE-TTS-EEEEEEPPPPP---------

Sequence (92 aa):
KTLIVLGTVFTVGLGTAGTVMATTQNAVVTKDGQAKKVYMLTDNDTNNILKTAGVKTSRGDMILRSTSSQGNIEVNVRTAYPVVVKADGTKK